Protein AF-A0A6M0RQ88-F1 (afdb_monomer)

Mean predicted aligned error: 2.9 Å

Radius of gyration: 13.95 Å; Cα contacts (8 Å, |Δi|>4): 52; chains: 1; bounding box: 31×25×38 Å

Solvent-accessible surface area (backbone atoms only — not comparable to full-atom values): 4210 Å² total; per-residue (Å²): 71,93,47,88,93,46,94,36,44,75,49,84,56,92,86,48,57,63,74,56,46,33,52,30,98,84,42,20,28,62,66,95,60,27,93,68,31,57,53,54,54,54,51,53,49,50,53,50,46,73,75,63,57,55,88,99,65,87,88,84,90,82,90,83,120

Sequence (65 aa):
SRRYGDPAYGQLSQRCAEEIRQGADDEAEMGVFHDLYQPQRETNLRVRLDEYLRFSLEAGIFYIT

pLDDT: mean 94.93, std 3.39, range [73.75, 97.88]

Secondary structure (DSSP, 8-state):
--STT-TTTTPPPTTS-HHHHT-STTSS-SSTTGGG-HHHHHHHHHHHHHHHPPTT---------

Structure (mmCIF, N/CA/C/O backbone):
data_AF-A0A6M0RQ88-F1
#
_entry.id   AF-A0A6M0RQ88-F1
#
loop_
_atom_site.group_PDB
_atom_site.id
_atom_site.type_symbol
_atom_site.label_atom_id
_atom_site.label_alt_id
_atom_site.label_comp_id
_atom_site.label_asym_id
_atom_site.label_entity_id
_atom_site.label_seq_id
_atom_site.pdbx_PDB_ins_code
_atom_site.Cartn_x
_atom_site.Cartn_y
_atom_site.Cartn_z
_atom_site.occupancy
_atom_site.B_iso_or_equiv
_atom_site.auth_seq_id
_atom_site.auth_comp_id
_atom_site.auth_asym_id
_atom_site.auth_atom_id
_atom_site.pdbx_PDB_model_num
ATOM 1 N N . SER A 1 1 ? -0.637 3.569 -11.235 1.00 89.81 1 SER A N 1
ATOM 2 C CA . SER A 1 1 ? -1.156 4.340 -12.389 1.00 89.81 1 SER A CA 1
ATOM 3 C C . SER A 1 1 ? -0.520 3.886 -13.700 1.00 89.81 1 SER A C 1
ATOM 5 O O . SER A 1 1 ? 0.577 3.340 -13.690 1.00 89.81 1 SER A O 1
ATOM 7 N N . ARG A 1 2 ? -1.200 4.097 -14.836 1.00 93.12 2 ARG A N 1
ATOM 8 C CA . ARG A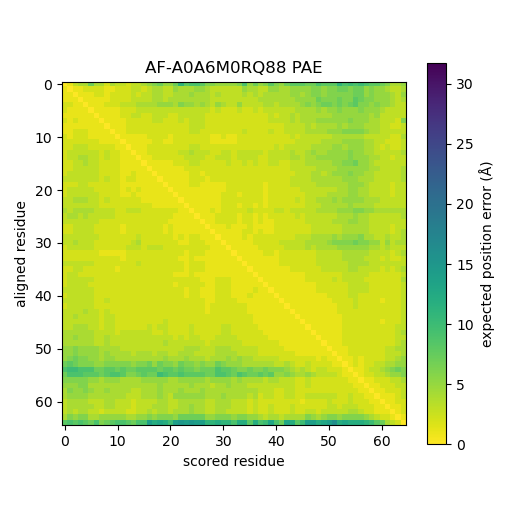 1 2 ? -0.638 3.908 -16.195 1.00 93.12 2 ARG A CA 1
ATOM 9 C C . ARG A 1 2 ? -0.364 5.242 -16.904 1.00 93.12 2 ARG A C 1
ATOM 11 O O . ARG A 1 2 ? -0.081 5.251 -18.096 1.00 93.12 2 ARG A O 1
ATOM 18 N N . ARG A 1 3 ? -0.504 6.369 -16.199 1.00 95.75 3 ARG A N 1
ATOM 19 C CA . ARG A 1 3 ? -0.284 7.712 -16.741 1.00 95.75 3 ARG A CA 1
ATOM 20 C C . ARG A 1 3 ? 1.111 8.197 -16.378 1.00 95.75 3 ARG A C 1
ATOM 22 O O . ARG A 1 3 ? 1.443 8.259 -15.203 1.00 95.75 3 ARG A O 1
ATOM 29 N N . TYR A 1 4 ? 1.906 8.548 -17.378 1.00 94.19 4 TYR A N 1
ATOM 30 C CA . TYR A 1 4 ? 3.211 9.159 -17.149 1.00 94.19 4 TYR A CA 1
ATOM 31 C C . TYR A 1 4 ? 3.067 10.490 -16.387 1.00 94.19 4 TYR A C 1
ATOM 33 O O . TYR A 1 4 ? 2.152 11.263 -16.669 1.00 94.19 4 TYR A O 1
ATOM 41 N N . GLY A 1 5 ? 3.963 10.740 -15.428 1.00 95.19 5 GLY A N 1
ATOM 42 C CA . GLY A 1 5 ? 3.934 11.915 -14.544 1.00 95.19 5 GLY A CA 1
ATOM 43 C C . GLY A 1 5 ? 3.093 11.748 -13.271 1.00 95.19 5 GLY A C 1
ATOM 44 O O . GLY A 1 5 ? 3.150 12.600 -12.392 1.00 95.19 5 GLY A O 1
ATOM 45 N N . ASP A 1 6 ? 2.345 10.653 -13.150 1.00 94.56 6 ASP A N 1
ATOM 46 C CA . ASP A 1 6 ? 1.662 10.264 -11.916 1.00 94.56 6 ASP A CA 1
ATOM 47 C C . ASP A 1 6 ? 2.679 9.658 -10.923 1.00 94.56 6 ASP A C 1
ATOM 49 O O . ASP A 1 6 ? 3.457 8.792 -11.338 1.00 94.56 6 ASP A O 1
ATOM 53 N N . PRO A 1 7 ? 2.708 10.066 -9.639 1.00 92.62 7 PRO A N 1
ATOM 54 C CA . PRO A 1 7 ? 3.648 9.518 -8.656 1.00 92.62 7 PRO A CA 1
ATOM 55 C C . PRO A 1 7 ? 3.562 7.997 -8.491 1.00 92.62 7 PRO A C 1
ATOM 57 O O . PRO A 1 7 ? 4.569 7.355 -8.208 1.00 92.62 7 PRO A O 1
ATOM 60 N N . ALA A 1 8 ? 2.385 7.411 -8.710 1.00 93.56 8 ALA A N 1
ATOM 61 C CA . ALA A 1 8 ? 2.168 5.972 -8.664 1.00 93.56 8 ALA A CA 1
ATOM 62 C C . ALA A 1 8 ? 2.294 5.314 -10.049 1.00 93.56 8 ALA A C 1
ATOM 64 O O . ALA A 1 8 ? 1.813 4.192 -10.261 1.00 93.56 8 ALA A O 1
ATOM 65 N N . TYR A 1 9 ? 2.848 5.998 -11.054 1.00 94.62 9 TYR A N 1
ATOM 66 C CA . TYR A 1 9 ? 3.070 5.422 -12.378 1.00 94.62 9 TYR A CA 1
ATOM 67 C C . TYR A 1 9 ? 3.958 4.177 -12.286 1.00 94.62 9 TYR A C 1
ATOM 69 O O . TYR A 1 9 ? 5.082 4.235 -11.803 1.00 94.62 9 TYR A O 1
ATOM 77 N N . GLY A 1 10 ? 3.437 3.040 -12.753 1.00 94.00 10 GLY A N 1
ATOM 78 C CA . GLY A 1 10 ? 4.137 1.756 -12.680 1.00 94.00 10 GLY A CA 1
ATOM 79 C C . GLY A 1 10 ? 4.016 1.010 -11.347 1.00 94.00 10 GLY A C 1
ATOM 80 O O . GLY A 1 10 ? 4.490 -0.117 -11.277 1.00 94.00 10 GLY A O 1
ATOM 81 N N . GLN A 1 11 ? 3.350 1.571 -10.330 1.00 95.62 11 GLN A N 1
ATOM 82 C CA . GLN A 1 11 ? 3.072 0.848 -9.084 1.00 95.62 11 GLN A CA 1
ATOM 83 C C . GLN A 1 11 ? 2.123 -0.334 -9.326 1.00 95.62 11 GLN A C 1
ATOM 85 O O . GLN A 1 11 ? 1.184 -0.223 -10.135 1.00 95.62 11 GLN A O 1
ATOM 90 N N . LEU A 1 12 ? 2.338 -1.447 -8.614 1.00 94.88 12 LEU A N 1
ATOM 91 C CA . LEU A 1 12 ? 1.466 -2.611 -8.692 1.00 94.88 12 LEU A CA 1
ATOM 92 C C . LEU A 1 12 ? 0.027 -2.241 -8.321 1.00 94.88 12 LEU A C 1
ATOM 94 O O . LEU A 1 12 ? -0.265 -1.468 -7.408 1.00 94.88 12 LEU A O 1
ATOM 98 N N . SER A 1 13 ? -0.918 -2.805 -9.072 1.00 93.31 13 SER A N 1
ATOM 99 C CA . SER A 1 13 ? -2.337 -2.610 -8.789 1.00 93.31 13 SER A CA 1
ATOM 100 C C . SER A 1 13 ? -2.732 -3.346 -7.513 1.00 93.31 13 SER A C 1
ATOM 102 O O . SER A 1 13 ? -2.306 -4.473 -7.294 1.00 93.31 13 SER A O 1
ATOM 104 N N . GLN A 1 14 ? -3.675 -2.787 -6.753 1.00 90.69 14 GLN A N 1
ATOM 105 C CA . GLN A 1 14 ? -4.322 -3.485 -5.634 1.00 90.69 14 GLN A CA 1
ATOM 106 C C . GLN A 1 14 ? -4.992 -4.809 -6.049 1.00 90.69 14 GLN A C 1
ATOM 108 O O . GLN A 1 14 ? -5.147 -5.698 -5.222 1.00 90.69 14 GLN A O 1
ATOM 113 N N . ARG A 1 15 ? -5.369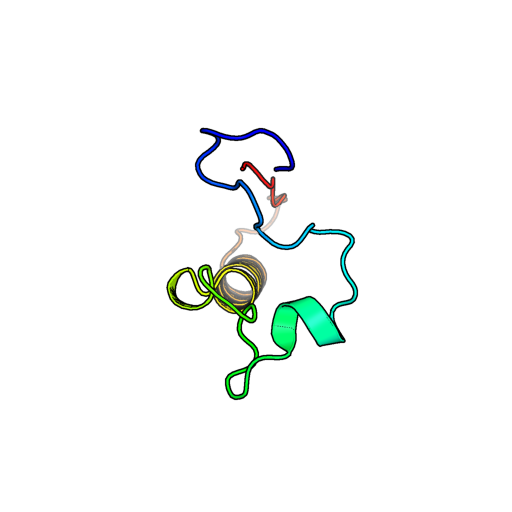 -4.950 -7.331 1.00 92.56 15 ARG A N 1
ATOM 114 C CA . ARG A 1 15 ? -5.932 -6.185 -7.911 1.00 92.56 15 ARG A CA 1
ATOM 115 C C . ARG A 1 15 ? -4.871 -7.174 -8.404 1.00 92.56 15 ARG A C 1
ATOM 117 O O . ARG A 1 15 ? -5.228 -8.205 -8.965 1.00 92.56 15 ARG A O 1
ATOM 124 N N . CYS A 1 16 ? -3.591 -6.825 -8.307 1.00 94.12 16 CYS A N 1
ATOM 125 C CA . CYS A 1 16 ? -2.508 -7.748 -8.613 1.00 94.12 16 CYS A CA 1
ATOM 126 C C . CYS A 1 16 ? -2.535 -8.899 -7.601 1.00 94.12 16 CYS A C 1
ATOM 128 O O . CYS A 1 16 ? -2.931 -8.694 -6.453 1.00 94.12 16 CYS A O 1
ATOM 130 N N . ALA A 1 17 ? -2.144 -10.088 -8.054 1.00 96.88 17 ALA A N 1
ATOM 131 C CA . ALA A 1 17 ? -2.067 -11.271 -7.212 1.00 96.88 17 ALA A CA 1
ATOM 132 C C . ALA A 1 17 ? -1.178 -10.993 -5.990 1.00 96.88 17 ALA A C 1
ATOM 134 O O . ALA A 1 17 ? -0.170 -10.285 -6.100 1.00 96.88 17 ALA A O 1
ATOM 135 N N . GLU A 1 18 ? -1.576 -11.510 -4.832 1.00 95.56 18 GLU A N 1
ATOM 136 C CA . GLU A 1 18 ? -0.885 -11.250 -3.570 1.00 95.56 18 GLU A CA 1
ATOM 137 C C . GLU A 1 18 ? 0.560 -11.747 -3.626 1.00 95.56 18 GLU A C 1
ATOM 139 O O . GLU A 1 18 ? 1.468 -11.024 -3.233 1.00 95.56 18 GLU A O 1
ATOM 144 N N . GLU A 1 19 ? 0.784 -12.887 -4.277 1.00 96.62 19 GLU A N 1
ATOM 145 C CA . GLU A 1 19 ? 2.092 -13.503 -4.509 1.00 96.62 19 GLU A CA 1
ATOM 146 C C . GLU A 1 19 ? 3.052 -12.593 -5.289 1.00 96.62 19 GLU A C 1
ATOM 148 O O . GLU A 1 19 ? 4.266 -12.739 -5.200 1.00 96.62 19 GLU A O 1
ATOM 153 N N . ILE A 1 20 ? 2.522 -11.647 -6.070 1.00 96.19 20 ILE A N 1
ATOM 154 C CA . ILE A 1 20 ? 3.319 -10.647 -6.792 1.00 96.19 20 ILE A CA 1
ATOM 155 C C . ILE A 1 20 ? 3.462 -9.376 -5.949 1.00 96.19 20 ILE A C 1
ATOM 157 O O . ILE A 1 20 ? 4.534 -8.775 -5.902 1.00 96.19 20 ILE A O 1
ATOM 161 N N . ARG A 1 21 ? 2.387 -8.958 -5.270 1.00 95.62 21 ARG A N 1
ATOM 162 C CA . ARG A 1 21 ? 2.389 -7.780 -4.388 1.00 95.62 21 ARG A CA 1
ATOM 163 C C . ARG A 1 21 ? 3.287 -7.936 -3.166 1.00 95.62 21 ARG A C 1
ATOM 165 O O . ARG A 1 21 ? 3.721 -6.918 -2.643 1.00 95.62 21 ARG A O 1
ATOM 172 N N . GLN A 1 22 ? 3.505 -9.166 -2.727 1.00 97.00 22 GLN A N 1
ATOM 173 C CA . GLN A 1 22 ? 4.353 -9.555 -1.604 1.00 97.00 22 GLN A CA 1
ATOM 174 C C . GLN A 1 22 ? 5.498 -10.461 -2.081 1.00 97.00 22 GLN A C 1
ATOM 176 O O . GLN A 1 22 ? 6.018 -11.274 -1.331 1.00 97.00 22 GLN A O 1
ATOM 181 N N . GLY A 1 23 ? 5.851 -10.388 -3.367 1.00 97.31 23 GLY A N 1
ATOM 182 C CA . GLY A 1 23 ? 6.821 -11.302 -3.970 1.00 97.31 23 GLY A CA 1
ATOM 183 C C . GLY A 1 23 ? 8.285 -10.946 -3.709 1.00 97.31 23 GLY A C 1
ATOM 184 O O . GLY A 1 23 ? 9.161 -11.657 -4.200 1.00 97.31 23 GLY A O 1
ATOM 185 N N . ALA A 1 24 ? 8.570 -9.841 -3.010 1.00 97.19 24 ALA A N 1
ATOM 186 C CA . ALA A 1 24 ? 9.928 -9.550 -2.561 1.00 97.19 24 ALA A CA 1
ATOM 187 C C . ALA A 1 24 ? 10.367 -10.561 -1.487 1.00 97.19 24 ALA A C 1
ATOM 189 O O . ALA A 1 24 ? 9.550 -11.261 -0.891 1.00 97.19 24 ALA A O 1
ATOM 190 N N . ASP A 1 25 ? 11.671 -10.653 -1.246 1.00 96.88 25 ASP A N 1
ATOM 191 C CA . ASP A 1 25 ? 12.246 -11.582 -0.268 1.00 96.88 25 ASP A CA 1
ATOM 192 C C . ASP A 1 25 ? 11.822 -11.289 1.181 1.00 96.88 25 ASP A C 1
ATOM 194 O O . ASP A 1 25 ? 11.830 -12.190 2.018 1.00 96.88 25 ASP A O 1
ATOM 198 N N . ASP A 1 26 ? 11.411 -10.054 1.458 1.00 97.31 26 ASP A N 1
ATOM 199 C CA . ASP A 1 26 ? 10.865 -9.566 2.726 1.00 97.31 26 ASP A CA 1
ATOM 200 C C . ASP A 1 26 ? 9.333 -9.383 2.709 1.00 97.31 26 ASP A C 1
ATOM 202 O O . ASP A 1 26 ? 8.771 -8.671 3.549 1.00 97.31 26 ASP A O 1
ATOM 206 N N . GLU A 1 27 ? 8.658 -9.992 1.729 1.00 96.94 27 GLU A N 1
ATOM 207 C CA . GLU A 1 27 ? 7.209 -9.901 1.507 1.00 96.94 27 GLU A CA 1
ATOM 208 C C . GLU A 1 27 ? 6.713 -8.495 1.101 1.00 96.94 27 GLU A C 1
ATOM 210 O O . GLU A 1 27 ? 5.512 -8.207 1.118 1.00 96.94 27 GLU A O 1
ATOM 215 N N . ALA A 1 28 ? 7.612 -7.581 0.716 1.00 97.19 28 ALA A N 1
ATOM 216 C CA . ALA A 1 28 ? 7.241 -6.273 0.183 1.00 97.19 28 ALA A CA 1
ATOM 217 C C . ALA A 1 28 ? 6.840 -6.316 -1.303 1.00 97.19 28 ALA A C 1
ATOM 219 O O . ALA A 1 28 ? 6.910 -7.333 -2.001 1.00 97.19 28 ALA A O 1
ATOM 220 N N . GLU A 1 29 ? 6.430 -5.149 -1.804 1.00 97.00 29 GLU A N 1
ATOM 221 C CA . GLU A 1 29 ? 6.198 -4.936 -3.229 1.00 97.00 29 GLU A CA 1
ATOM 222 C C . GLU A 1 29 ? 7.522 -5.046 -3.995 1.00 97.00 29 GLU A C 1
ATOM 224 O O . GLU A 1 29 ? 8.510 -4.396 -3.662 1.00 97.00 29 GLU A O 1
ATOM 229 N N . MET A 1 30 ? 7.554 -5.858 -5.052 1.00 95.31 30 MET A N 1
ATOM 230 C CA . MET A 1 30 ? 8.731 -5.947 -5.913 1.00 95.31 30 MET A CA 1
ATOM 231 C C . MET A 1 30 ? 8.912 -4.674 -6.752 1.00 95.31 30 MET A C 1
ATOM 233 O O . MET A 1 30 ? 7.961 -4.150 -7.336 1.00 95.31 30 MET A O 1
ATOM 237 N N . GLY A 1 31 ? 10.163 -4.241 -6.922 1.00 95.19 31 GLY A N 1
ATOM 238 C CA . GLY A 1 31 ? 10.540 -3.171 -7.850 1.00 95.19 31 GLY A CA 1
ATOM 239 C C . GLY A 1 31 ? 10.747 -1.812 -7.181 1.00 95.19 31 GLY A C 1
ATOM 240 O O . GLY A 1 31 ? 11.061 -1.723 -6.002 1.00 95.19 31 GLY A O 1
ATOM 241 N N . VAL A 1 32 ? 10.605 -0.728 -7.953 1.00 95.31 32 VAL A N 1
ATOM 242 C CA 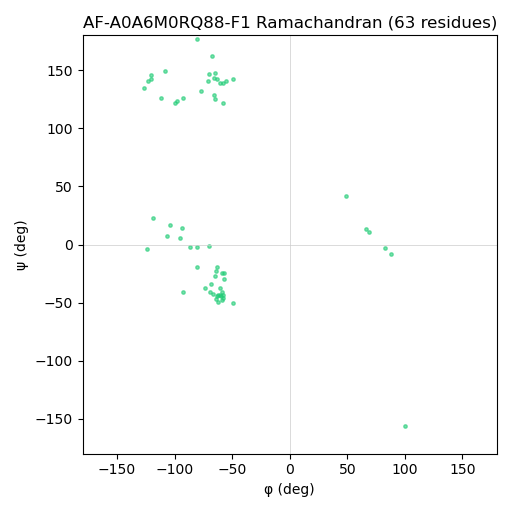. VAL A 1 32 ? 10.984 0.636 -7.519 1.00 95.31 32 VAL A CA 1
ATOM 243 C C . VAL A 1 32 ? 10.173 1.162 -6.325 1.00 95.31 32 VAL A C 1
ATOM 245 O O . VAL A 1 32 ? 10.608 2.087 -5.648 1.00 95.31 32 VAL A O 1
ATOM 248 N N . PHE A 1 33 ? 9.004 0.575 -6.059 1.00 96.00 33 PHE A N 1
ATOM 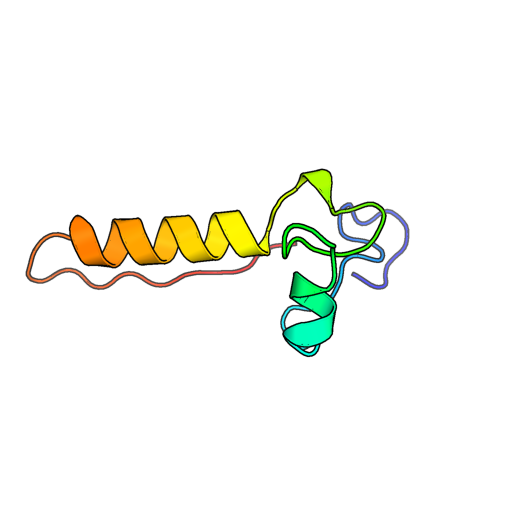249 C CA . PHE A 1 33 ? 8.126 0.949 -4.947 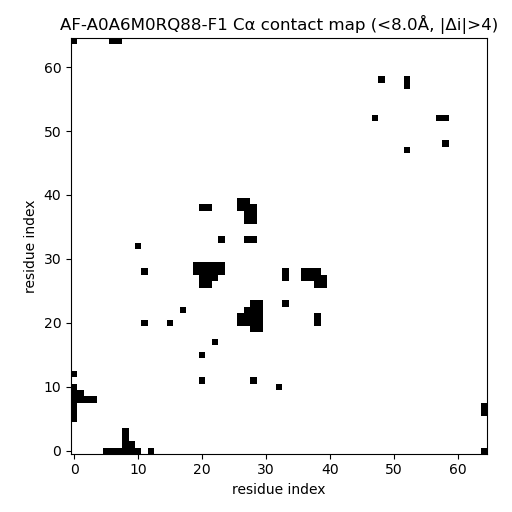1.00 96.00 33 PHE A CA 1
ATOM 250 C C . PHE A 1 33 ? 8.328 0.092 -3.686 1.00 96.00 33 PHE A C 1
ATOM 252 O O . PHE A 1 33 ? 7.589 0.279 -2.721 1.00 96.00 33 PHE A O 1
ATOM 259 N N . HIS A 1 34 ? 9.327 -0.798 -3.671 1.00 96.69 34 HIS A N 1
ATOM 260 C CA . HIS A 1 34 ? 9.663 -1.665 -2.537 1.00 96.69 34 HIS A CA 1
ATOM 261 C C . HIS A 1 34 ? 9.765 -0.898 -1.214 1.00 96.69 34 HIS A C 1
ATOM 263 O O . HIS A 1 34 ? 9.060 -1.215 -0.259 1.00 96.69 34 HIS A O 1
ATOM 269 N N . ASP A 1 35 ? 10.522 0.203 -1.203 1.00 97.25 35 ASP A N 1
ATOM 270 C CA . ASP A 1 35 ? 10.784 0.991 0.008 1.00 97.25 35 ASP A CA 1
ATOM 271 C C . ASP A 1 35 ? 9.573 1.776 0.542 1.00 97.25 35 ASP A C 1
ATOM 273 O O . ASP A 1 35 ? 9.660 2.456 1.567 1.00 97.25 35 ASP A O 1
ATOM 277 N N . LEU A 1 3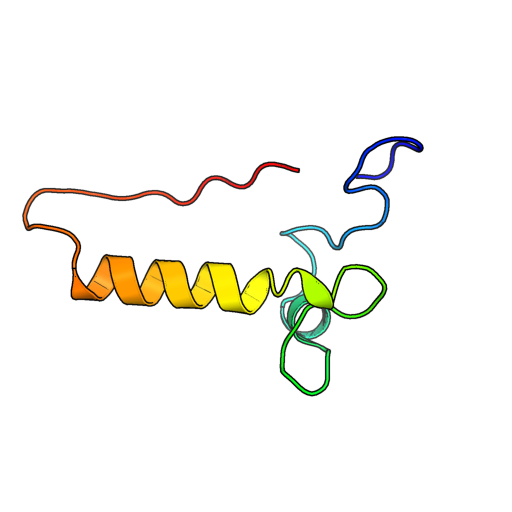6 ? 8.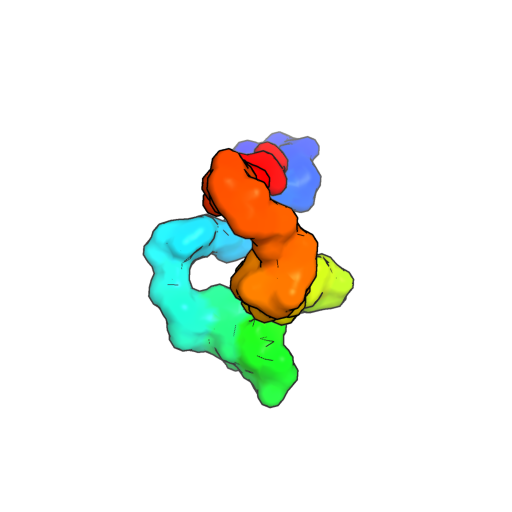417 1.704 -0.128 1.00 95.69 36 LEU A N 1
ATOM 278 C CA . LEU A 1 36 ? 7.164 2.191 0.448 1.00 95.69 36 LEU A CA 1
ATOM 279 C C . LEU A 1 36 ? 6.541 1.188 1.424 1.00 95.69 36 LEU A C 1
ATOM 281 O O . LEU A 1 36 ? 5.679 1.590 2.212 1.00 95.69 36 LEU A O 1
ATOM 285 N N . TYR A 1 37 ? 6.930 -0.090 1.349 1.00 97.00 37 TYR A N 1
ATOM 286 C CA . TYR A 1 37 ? 6.449 -1.180 2.201 1.00 97.00 37 TYR A CA 1
ATOM 287 C C . TYR A 1 37 ? 4.916 -1.216 2.309 1.00 97.00 37 TYR A C 1
ATOM 289 O O . TYR A 1 37 ? 4.341 -1.360 3.390 1.00 97.00 37 TYR A O 1
ATOM 297 N N . GLN A 1 38 ? 4.218 -1.005 1.185 1.00 94.88 38 GLN A N 1
ATOM 298 C CA . GLN A 1 38 ? 2.754 -0.889 1.168 1.00 94.88 38 GLN A CA 1
ATOM 299 C C . GLN A 1 38 ? 2.043 -2.132 1.739 1.00 94.88 38 GLN A C 1
ATOM 301 O O . GLN A 1 38 ? 1.121 -1.936 2.537 1.00 94.88 38 GLN A O 1
ATOM 306 N N . PRO A 1 39 ? 2.451 -3.384 1.420 1.00 95.12 39 PRO A N 1
ATOM 307 C CA . PRO A 1 39 ? 1.849 -4.575 2.026 1.00 95.12 39 PRO A CA 1
ATOM 308 C C . PRO A 1 39 ? 1.992 -4.605 3.552 1.00 95.12 39 PRO A C 1
ATOM 310 O O . PRO A 1 39 ? 1.019 -4.852 4.271 1.00 95.12 39 PRO A O 1
ATOM 313 N N . GLN A 1 40 ? 3.178 -4.276 4.068 1.00 96.69 40 GLN A N 1
ATOM 314 C CA . GLN A 1 40 ? 3.446 -4.255 5.503 1.00 96.69 40 GLN A CA 1
ATOM 315 C C . GLN A 1 40 ? 2.692 -3.119 6.197 1.00 96.69 40 GLN A C 1
ATOM 317 O O . GLN A 1 40 ? 2.131 -3.320 7.271 1.00 96.69 40 GLN A O 1
ATOM 322 N N . ARG A 1 41 ? 2.617 -1.924 5.597 1.00 95.94 41 ARG A N 1
ATOM 323 C CA . ARG A 1 41 ? 1.844 -0.791 6.139 1.00 95.94 41 ARG A CA 1
ATOM 324 C C . ARG A 1 41 ? 0.362 -1.123 6.268 1.00 95.94 41 ARG A C 1
ATOM 326 O O . ARG A 1 41 ? -0.244 -0.803 7.288 1.00 95.94 41 ARG A O 1
ATOM 333 N N . GLU A 1 42 ? -0.206 -1.765 5.253 1.00 95.69 42 GLU A N 1
ATOM 334 C CA . GLU A 1 42 ? -1.598 -2.213 5.245 1.00 95.69 42 GLU A CA 1
ATOM 335 C C . GLU A 1 42 ? -1.850 -3.266 6.334 1.00 95.69 42 GLU A C 1
ATOM 337 O O . GLU A 1 42 ? -2.791 -3.132 7.119 1.00 95.69 42 GLU A O 1
ATOM 342 N N . THR A 1 43 ? -0.974 -4.267 6.432 1.00 96.06 43 THR A N 1
ATOM 343 C CA . THR A 1 43 ? -1.052 -5.328 7.448 1.00 96.06 43 THR A CA 1
ATOM 344 C C . THR A 1 43 ? -0.925 -4.767 8.859 1.00 96.06 43 THR A C 1
ATOM 346 O O . THR A 1 43 ? -1.784 -5.013 9.704 1.00 96.06 43 THR A O 1
ATOM 349 N N . ASN A 1 44 ? 0.083 -3.927 9.102 1.00 96.81 44 ASN A N 1
ATOM 350 C CA . ASN A 1 44 ? 0.284 -3.265 10.387 1.00 96.81 44 ASN A CA 1
ATOM 351 C C . ASN A 1 44 ? -0.929 -2.416 10.772 1.00 96.81 44 ASN A C 1
ATOM 353 O O . ASN A 1 44 ? -1.349 -2.434 11.926 1.00 96.81 44 ASN A O 1
ATOM 357 N N . LEU A 1 45 ? -1.527 -1.696 9.817 1.00 96.44 45 LEU A N 1
ATOM 358 C CA . LEU A 1 45 ? -2.729 -0.912 10.082 1.00 96.44 45 LEU A CA 1
ATOM 359 C C . LEU A 1 45 ? -3.907 -1.806 10.486 1.00 96.44 45 LEU A C 1
ATOM 361 O O . LEU A 1 45 ? -4.585 -1.488 11.460 1.00 96.44 45 LEU A O 1
ATOM 365 N N . ARG A 1 46 ? -4.131 -2.929 9.792 1.00 96.81 46 ARG A N 1
ATOM 366 C CA . ARG A 1 46 ? -5.183 -3.891 10.159 1.00 96.81 46 ARG A CA 1
ATOM 367 C C . ARG A 1 46 ? -4.993 -4.439 11.567 1.00 96.81 46 ARG A C 1
ATOM 369 O O . ARG A 1 46 ? -5.942 -4.407 12.339 1.00 96.81 46 ARG A O 1
ATOM 376 N N . VAL A 1 47 ? -3.776 -4.868 11.909 1.00 97.88 47 VAL A N 1
ATOM 377 C CA . VAL A 1 47 ? -3.453 -5.383 13.251 1.00 97.88 47 VAL A CA 1
ATOM 378 C C . VAL A 1 47 ? -3.755 -4.332 14.318 1.00 97.88 47 VAL A C 1
ATOM 380 O O . VAL A 1 47 ? -4.421 -4.623 15.304 1.00 97.88 47 VAL A O 1
ATOM 383 N N . ARG A 1 48 ? -3.346 -3.076 14.106 1.00 97.25 48 ARG A N 1
ATOM 384 C CA . ARG A 1 48 ? -3.615 -2.003 15.075 1.00 97.25 48 ARG A CA 1
ATOM 385 C C . ARG A 1 48 ? -5.091 -1.642 15.182 1.00 97.25 48 ARG A C 1
ATOM 387 O O . ARG A 1 48 ? -5.535 -1.272 16.264 1.00 97.25 48 ARG A O 1
ATOM 394 N N . LEU A 1 49 ? -5.842 -1.719 14.088 1.00 97.19 49 LEU A N 1
ATOM 395 C CA . LEU A 1 49 ? -7.288 -1.518 14.131 1.00 97.19 49 LEU A CA 1
ATOM 396 C C . LEU A 1 49 ? -7.971 -2.647 14.907 1.00 97.19 49 LEU A C 1
ATOM 398 O O . LEU A 1 49 ? -8.814 -2.354 15.743 1.00 97.19 49 LEU A O 1
ATOM 402 N N . ASP A 1 50 ? -7.577 -3.899 14.704 1.00 95.69 50 ASP A N 1
ATOM 403 C CA . ASP A 1 50 ? -8.122 -5.028 15.466 1.00 95.69 50 ASP A CA 1
ATOM 404 C C . ASP A 1 50 ? -7.816 -4.911 16.972 1.00 95.69 50 ASP A C 1
ATOM 406 O O . ASP A 1 50 ? -8.698 -5.070 17.812 1.00 95.69 50 ASP A O 1
ATOM 410 N N . GLU A 1 51 ? -6.583 -4.529 17.319 1.00 97.00 51 GLU A N 1
ATOM 411 C CA . GLU A 1 51 ? -6.134 -4.416 18.713 1.00 97.00 51 GLU A CA 1
ATOM 412 C C . GLU A 1 51 ? -6.710 -3.202 19.459 1.00 97.00 51 GLU A C 1
ATOM 414 O O . GLU A 1 51 ? -6.964 -3.276 20.664 1.00 97.00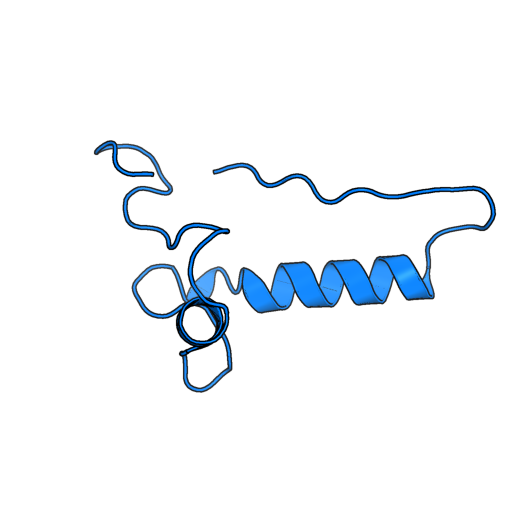 51 GLU A O 1
ATOM 419 N N . TYR A 1 52 ? -6.858 -2.059 18.780 1.00 97.19 52 TYR A N 1
ATOM 420 C CA . TYR A 1 52 ? -7.075 -0.769 19.449 1.00 97.19 52 TYR A CA 1
ATOM 421 C C . TYR A 1 52 ? -8.338 -0.025 19.021 1.00 97.19 52 TYR A C 1
ATOM 423 O O . TYR A 1 52 ? -8.630 1.034 19.592 1.00 97.19 52 TYR A O 1
ATOM 431 N N . LEU A 1 53 ? -9.105 -0.520 18.044 1.00 97.06 53 LEU A N 1
ATOM 432 C CA . LEU A 1 53 ? -10.364 0.124 17.690 1.00 97.06 53 LEU A CA 1
ATOM 433 C C . LEU A 1 53 ? -11.332 0.027 18.869 1.00 97.06 53 LEU A C 1
ATOM 435 O O . LEU A 1 53 ? -11.620 -1.037 19.415 1.00 97.06 53 LEU A O 1
ATOM 439 N N . ARG A 1 54 ? -11.838 1.186 19.289 1.00 96.38 54 ARG A N 1
ATOM 440 C CA . ARG A 1 54 ? -12.784 1.258 20.396 1.00 96.38 54 ARG A CA 1
ATOM 441 C C . ARG A 1 54 ? -14.069 0.521 20.029 1.00 96.38 54 ARG A C 1
ATOM 443 O O . ARG A 1 54 ? -14.571 0.647 18.915 1.00 96.38 54 ARG A O 1
ATOM 450 N N . PHE A 1 55 ? -14.648 -0.154 21.018 1.00 92.62 55 PHE A N 1
ATOM 451 C CA . PHE A 1 55 ? -15.973 -0.751 20.899 1.00 92.62 55 PHE A CA 1
ATOM 452 C C . PHE A 1 55 ? -17.005 0.247 20.338 1.00 92.62 55 PHE A C 1
ATOM 454 O O . PHE A 1 55 ? -16.982 1.435 20.676 1.00 92.62 55 PHE A O 1
ATOM 461 N N . SER A 1 56 ? -17.912 -0.266 19.505 1.00 95.44 56 SER A N 1
ATOM 462 C CA . SER A 1 56 ? -18.922 0.488 18.747 1.00 95.44 56 SER A CA 1
ATOM 463 C C . SER A 1 56 ? -18.397 1.380 17.612 1.00 95.44 56 SER A C 1
ATOM 465 O O . SER A 1 56 ? -19.174 2.177 17.088 1.00 95.44 56 SER A O 1
ATOM 467 N N . LEU A 1 57 ? -17.124 1.272 17.215 1.00 96.31 57 LEU A N 1
ATOM 468 C CA . LEU A 1 57 ? -16.600 1.916 16.005 1.00 96.31 57 LEU A CA 1
ATOM 469 C C . LEU A 1 57 ? -16.315 0.886 14.908 1.00 96.31 57 LEU A C 1
ATOM 471 O O . LEU A 1 57 ? -15.933 -0.245 15.193 1.00 96.31 57 LEU A O 1
ATOM 475 N N . GLU A 1 58 ? -16.448 1.318 13.656 1.00 94.88 58 GLU A N 1
ATOM 476 C CA . GLU A 1 58 ? -16.033 0.576 12.465 1.00 94.88 58 GLU A CA 1
ATOM 477 C C . GLU A 1 58 ? -14.998 1.401 11.695 1.00 94.88 58 GLU A C 1
ATOM 479 O O . GLU A 1 58 ? -15.102 2.628 11.611 1.00 94.88 58 GLU A O 1
ATOM 484 N N . ALA A 1 59 ? -13.996 0.731 11.131 1.00 95.50 59 ALA A N 1
ATOM 485 C CA . ALA A 1 59 ? -12.942 1.362 10.347 1.00 95.50 59 ALA A CA 1
ATOM 486 C C . ALA A 1 59 ? -12.872 0.751 8.943 1.00 95.50 59 ALA A C 1
ATOM 488 O O . ALA A 1 59 ? -12.996 -0.459 8.771 1.00 95.50 59 ALA A O 1
ATOM 489 N N . GLY A 1 60 ? -12.637 1.600 7.941 1.00 94.38 60 GLY A N 1
ATOM 490 C CA . GLY A 1 60 ? -12.398 1.197 6.556 1.00 94.38 60 GLY A CA 1
ATOM 491 C C . GLY A 1 60 ? -11.028 1.667 6.072 1.00 94.38 60 GLY A C 1
ATOM 492 O O . GLY A 1 60 ? -10.568 2.744 6.455 1.00 94.38 60 GLY A O 1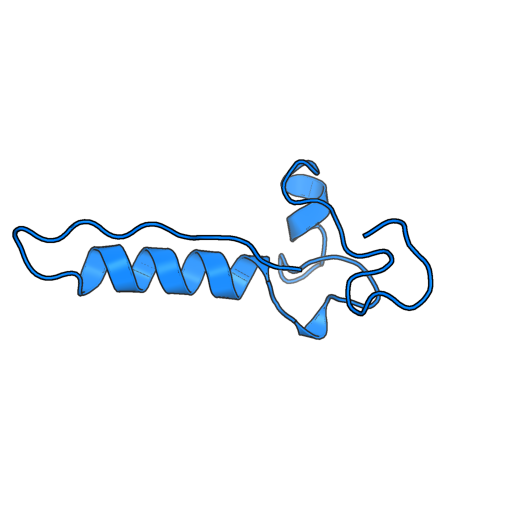
ATOM 493 N N . ILE A 1 61 ? -10.383 0.871 5.216 1.00 93.38 61 ILE A N 1
ATOM 494 C CA . ILE A 1 61 ? -9.122 1.234 4.554 1.00 93.38 61 ILE A CA 1
ATOM 495 C C . ILE A 1 61 ? -9.440 1.705 3.133 1.00 93.38 61 ILE A C 1
ATOM 497 O O . ILE A 1 61 ? -10.021 0.965 2.340 1.00 93.38 61 ILE A O 1
ATOM 501 N N . PHE A 1 62 ? -9.043 2.938 2.814 1.00 93.44 62 PHE A N 1
ATOM 502 C CA . PHE A 1 62 ? -9.231 3.546 1.498 1.00 93.44 62 PHE A CA 1
ATOM 503 C C . PHE A 1 62 ? -7.879 3.728 0.815 1.00 93.44 62 PHE A C 1
ATOM 505 O O . PHE A 1 62 ? -6.972 4.350 1.365 1.00 93.44 62 PHE A O 1
ATOM 512 N N . TYR A 1 63 ? -7.753 3.197 -0.397 1.00 89.44 63 TYR A N 1
ATOM 513 C CA . TYR A 1 63 ? -6.519 3.259 -1.173 1.00 89.44 63 TYR A CA 1
ATOM 514 C C . TYR A 1 63 ? -6.539 4.483 -2.086 1.00 89.44 63 TYR A C 1
ATOM 516 O O . TYR A 1 63 ? -7.472 4.657 -2.871 1.00 89.44 63 TYR A O 1
ATOM 524 N N . ILE A 1 64 ? -5.498 5.309 -1.994 1.00 86.31 64 ILE A N 1
ATOM 525 C CA . ILE A 1 64 ? -5.273 6.470 -2.858 1.00 86.31 64 ILE A CA 1
ATOM 526 C C . ILE A 1 64 ? -3.867 6.343 -3.439 1.00 86.31 64 ILE A C 1
ATOM 528 O O . ILE A 1 64 ? -2.923 6.012 -2.721 1.00 86.31 64 ILE A O 1
ATOM 532 N N . THR A 1 65 ? -3.760 6.586 -4.740 1.00 73.75 65 THR A N 1
ATOM 533 C CA . THR A 1 65 ? -2.517 6.616 -5.515 1.00 73.75 65 THR A CA 1
ATOM 534 C C . THR A 1 65 ? -2.465 7.907 -6.298 1.00 73.75 65 THR A C 1
ATOM 536 O O . THR A 1 65 ? -3.513 8.193 -6.929 1.00 73.75 65 THR A O 1
#

Organism: NCBI:txid2292702

Foldseek 3Di:
DCDPPDPCNPPDDPPPDQCQCLVDPNRHHPDPCRVVRVVVVVVVVVVCCVVPPDPPDDDDDDDDD